Protein AF-A0AA40F1A0-F1 (afdb_monomer_lite)

Foldseek 3Di:
DDDDDPPPPPPDDPDDPPDDDAQDKDWDQADPPPPDPPPDGGQTFIKTWHDWDFDDDVVWGWIKTKIKTDAARVNHGVQAKIKMKMWTFTFDQDPPRDTDTDIDIDMDMDHPCSVVCCVVVVVVCVVPVVVVPDD

Sequence (135 aa):
MEPLLPQMHHHLPPAQITTLALATKFTFDVHLPADAPANSTGRPTHLEVSVLEAIDEPGRKGWRVAWRTDGAAGGIPTWLLRAERTQEFLEVQGEGGRVETEYVCWETFYGPLARVVRVAVGGKVVGGLGLGWRG

Structure (mmCIF, N/CA/C/O backbone):
data_AF-A0AA40F1A0-F1
#
_entry.id   AF-A0AA40F1A0-F1
#
loop_
_atom_site.group_PDB
_atom_site.id
_atom_site.type_symbol
_atom_site.label_atom_id
_atom_site.label_alt_id
_atom_site.label_comp_id
_atom_site.label_asym_id
_atom_site.label_entity_id
_atom_site.label_seq_id
_atom_site.pdbx_PDB_ins_code
_atom_site.Cartn_x
_atom_site.Cartn_y
_atom_site.Cartn_z
_atom_site.occupancy
_atom_site.B_iso_or_equiv
_atom_site.auth_seq_id
_atom_site.auth_comp_id
_atom_site.auth_asym_id
_atom_site.auth_atom_id
_atom_site.pdbx_PDB_model_num
ATOM 1 N N . MET A 1 1 ? 31.247 6.429 45.912 1.00 39.69 1 MET A N 1
ATOM 2 C CA . MET A 1 1 ? 31.138 5.262 45.015 1.00 39.6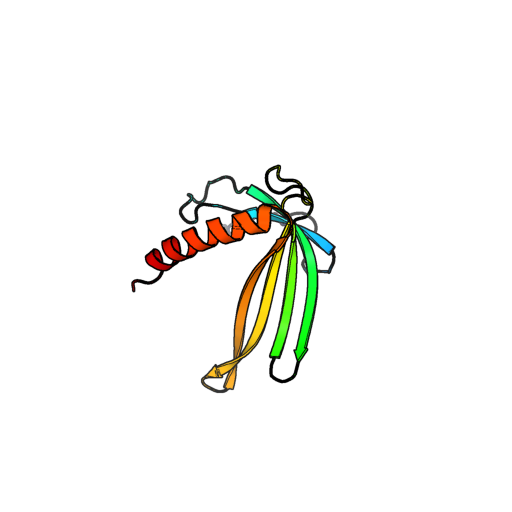9 1 MET A CA 1
ATOM 3 C C . MET A 1 1 ? 29.820 5.437 44.286 1.00 39.69 1 MET A C 1
ATOM 5 O O . MET A 1 1 ? 28.773 5.143 44.841 1.00 39.69 1 MET A O 1
ATOM 9 N N . GLU A 1 2 ? 29.879 6.121 43.149 1.00 41.47 2 GLU A N 1
ATOM 10 C CA . GLU A 1 2 ? 28.718 6.605 42.396 1.00 41.47 2 GLU A CA 1
ATOM 11 C C . GLU A 1 2 ? 28.359 5.561 41.328 1.00 41.47 2 GLU A C 1
ATOM 13 O O . GLU A 1 2 ? 29.270 5.093 40.637 1.00 41.47 2 GLU A O 1
ATOM 18 N N . PRO A 1 3 ? 27.098 5.111 41.216 1.00 42.91 3 PRO A N 1
ATOM 19 C CA . PRO A 1 3 ? 26.745 4.104 40.229 1.00 42.91 3 PRO A CA 1
ATOM 20 C C . PRO A 1 3 ? 26.745 4.723 38.826 1.00 42.91 3 PRO A C 1
ATOM 22 O O . PRO A 1 3 ? 25.998 5.655 38.534 1.00 42.91 3 PRO A O 1
ATOM 25 N N . LEU A 1 4 ? 27.592 4.175 37.953 1.00 39.88 4 LEU A N 1
ATOM 26 C CA . LEU A 1 4 ? 27.626 4.465 36.522 1.00 39.88 4 LEU A CA 1
ATOM 27 C C . LEU A 1 4 ? 26.310 3.998 35.881 1.00 39.88 4 LEU A C 1
ATOM 29 O O . LEU A 1 4 ? 26.137 2.816 35.586 1.00 39.88 4 LEU A O 1
ATOM 33 N N . LEU A 1 5 ? 25.381 4.928 35.663 1.00 37.47 5 LEU A N 1
ATOM 34 C CA . LEU A 1 5 ? 24.258 4.715 34.754 1.00 37.47 5 LEU A CA 1
ATOM 35 C C . LEU A 1 5 ? 24.800 4.615 33.316 1.00 37.47 5 LEU A C 1
ATOM 37 O O . LEU A 1 5 ? 25.595 5.472 32.916 1.00 37.47 5 LEU A O 1
ATOM 41 N N . PRO A 1 6 ? 24.390 3.614 32.517 1.00 37.03 6 PRO A N 1
ATOM 42 C CA . PRO A 1 6 ? 24.748 3.558 31.108 1.00 37.03 6 PRO A CA 1
ATOM 43 C C . PRO A 1 6 ? 24.173 4.783 30.394 1.00 37.03 6 PRO A C 1
ATOM 45 O O . PRO A 1 6 ? 22.957 4.955 30.308 1.00 37.03 6 PRO A O 1
ATOM 48 N N . GLN A 1 7 ? 25.057 5.639 29.889 1.00 41.16 7 GLN A N 1
ATOM 49 C CA . GLN A 1 7 ? 24.720 6.726 28.978 1.00 41.16 7 GLN A CA 1
ATOM 50 C C . GLN A 1 7 ? 24.170 6.089 27.693 1.00 41.16 7 GLN A C 1
ATOM 52 O O . GLN A 1 7 ? 24.923 5.692 26.805 1.00 41.16 7 GLN A O 1
ATOM 57 N N . MET A 1 8 ? 22.849 5.922 27.604 1.00 28.75 8 MET A N 1
ATOM 58 C CA . MET A 1 8 ? 22.190 5.607 26.342 1.00 28.75 8 MET A CA 1
ATOM 59 C C . MET A 1 8 ? 22.303 6.840 25.450 1.00 28.75 8 MET A C 1
ATOM 61 O O . MET A 1 8 ? 21.501 7.768 25.529 1.00 28.75 8 MET A O 1
ATOM 65 N N . HIS A 1 9 ? 23.333 6.850 24.607 1.00 32.84 9 HIS A N 1
ATOM 66 C CA . HIS A 1 9 ? 23.477 7.788 23.504 1.00 32.84 9 HIS A CA 1
ATOM 67 C C . HIS A 1 9 ? 22.325 7.562 22.516 1.00 32.84 9 HIS A C 1
ATOM 69 O O . HIS A 1 9 ? 22.449 6.820 21.543 1.00 32.84 9 HIS A O 1
ATOM 75 N N . HIS A 1 10 ? 21.176 8.188 22.773 1.00 40.00 10 HIS A N 1
ATOM 76 C CA . HIS A 1 10 ? 20.081 8.275 21.816 1.00 40.00 10 HIS A CA 1
ATOM 77 C C . HIS A 1 10 ? 20.503 9.271 20.726 1.00 40.00 10 HIS A C 1
ATOM 79 O O . HIS A 1 10 ? 20.169 10.452 20.755 1.00 40.00 10 HIS A O 1
ATOM 85 N N . HIS A 1 11 ? 21.301 8.810 19.762 1.00 38.84 11 HIS A N 1
ATOM 86 C CA . HIS A 1 11 ? 21.448 9.503 18.487 1.00 38.84 11 HIS A CA 1
ATOM 87 C C . HIS A 1 11 ? 20.126 9.371 17.727 1.00 38.84 11 HIS A C 1
ATOM 89 O O . HIS A 1 11 ? 19.945 8.470 16.914 1.00 38.84 11 HIS A O 1
ATOM 95 N N . LEU A 1 12 ? 19.166 10.240 18.046 1.00 37.88 12 LEU A N 1
ATOM 96 C CA . LEU A 1 12 ? 18.005 10.461 17.194 1.00 37.88 12 LEU A CA 1
ATOM 97 C C . LEU A 1 12 ? 18.499 11.138 15.902 1.00 37.88 12 LEU A C 1
ATOM 99 O O . LEU A 1 12 ? 19.095 12.216 15.983 1.00 37.88 12 LEU A O 1
ATOM 103 N N . PRO A 1 13 ? 18.310 10.523 14.720 1.00 40.22 13 PRO A N 1
ATOM 104 C CA . PRO A 1 13 ? 18.639 11.162 13.450 1.00 40.22 13 PRO A CA 1
ATOM 105 C C . PRO A 1 13 ? 17.729 12.384 13.205 1.00 40.22 13 PRO A C 1
ATOM 107 O O . PRO A 1 13 ? 16.652 12.484 13.803 1.00 40.22 13 PRO A O 1
ATOM 110 N N . PRO A 1 14 ? 18.159 13.340 12.358 1.00 42.12 14 PRO A N 1
ATOM 111 C CA . PRO A 1 14 ? 17.513 14.643 12.216 1.00 42.12 14 PRO A CA 1
ATOM 112 C C . PRO A 1 14 ? 16.052 14.504 11.773 1.00 42.12 14 PRO A C 1
ATOM 114 O O . PRO A 1 14 ? 15.766 13.781 10.825 1.00 42.12 14 PRO A O 1
ATOM 117 N N . ALA A 1 15 ? 15.158 15.199 12.489 1.00 45.75 15 ALA A N 1
ATOM 118 C CA . ALA A 1 15 ? 13.719 15.334 12.237 1.00 45.75 15 ALA A CA 1
ATOM 119 C C . ALA A 1 15 ? 13.068 14.083 11.621 1.00 45.75 15 ALA A C 1
ATOM 121 O O . ALA A 1 15 ? 12.652 14.085 10.462 1.00 45.75 15 ALA A O 1
ATOM 122 N N . GLN A 1 16 ? 12.965 13.007 12.407 1.00 51.53 16 GLN A N 1
ATOM 123 C CA . GLN A 1 16 ? 12.072 11.908 12.054 1.00 51.53 16 GLN A CA 1
ATOM 124 C C . GLN A 1 16 ? 10.671 12.490 11.855 1.00 51.53 16 GLN A C 1
ATOM 126 O O . GLN A 1 16 ? 10.111 13.098 12.766 1.00 51.53 16 GLN A O 1
ATOM 131 N N . ILE A 1 17 ? 10.128 12.341 10.649 1.00 49.59 17 ILE A N 1
ATOM 132 C CA . ILE A 1 17 ? 8.725 12.626 10.370 1.00 49.59 17 ILE A CA 1
ATOM 133 C C . ILE A 1 17 ? 7.920 11.703 11.291 1.00 49.59 17 ILE A C 1
ATOM 135 O O . ILE A 1 17 ? 7.830 10.502 11.058 1.00 49.59 17 ILE A O 1
ATOM 139 N N . THR A 1 18 ? 7.392 12.251 12.385 1.00 59.16 18 THR A N 1
ATOM 140 C CA . THR A 1 18 ? 6.639 11.494 13.400 1.00 59.16 18 THR A CA 1
ATOM 141 C C . THR A 1 18 ? 5.203 11.212 12.969 1.00 59.16 18 THR A C 1
ATOM 143 O O . THR A 1 18 ? 4.490 10.482 13.649 1.00 59.16 18 THR A O 1
ATOM 146 N N . THR A 1 19 ? 4.763 11.806 11.856 1.00 68.31 19 THR A N 1
ATOM 147 C CA . THR A 1 19 ? 3.394 11.714 11.347 1.00 68.31 19 THR A CA 1
ATOM 148 C C . THR A 1 19 ? 3.419 11.424 9.854 1.00 68.31 19 THR A C 1
ATOM 150 O O . THR A 1 19 ? 3.992 12.188 9.082 1.00 68.31 19 THR A O 1
ATOM 153 N N . LEU A 1 20 ? 2.785 10.330 9.439 1.00 76.00 20 LEU A N 1
ATOM 154 C CA . LEU A 1 20 ? 2.601 10.024 8.024 1.00 76.00 20 LEU A CA 1
ATOM 155 C C . LEU A 1 20 ? 1.650 11.047 7.396 1.00 76.00 20 LEU A C 1
ATOM 157 O O . LEU A 1 20 ? 0.561 11.281 7.911 1.00 76.00 20 LEU A O 1
ATOM 161 N N . ALA A 1 21 ? 2.058 11.635 6.275 1.00 82.75 21 ALA A N 1
ATOM 162 C CA . ALA A 1 21 ? 1.219 12.497 5.449 1.00 82.75 21 ALA A CA 1
ATOM 163 C C . ALA A 1 21 ? 1.166 11.968 4.011 1.00 82.75 21 ALA A C 1
ATOM 165 O O . ALA A 1 21 ? 2.067 11.249 3.565 1.00 82.75 21 ALA A O 1
ATOM 166 N N . LEU A 1 22 ? 0.137 12.350 3.258 1.00 85.94 22 LEU A N 1
ATOM 167 C CA . LEU A 1 22 ? 0.072 12.058 1.827 1.00 85.94 22 LEU A CA 1
ATOM 168 C C . LEU A 1 22 ? 1.334 12.574 1.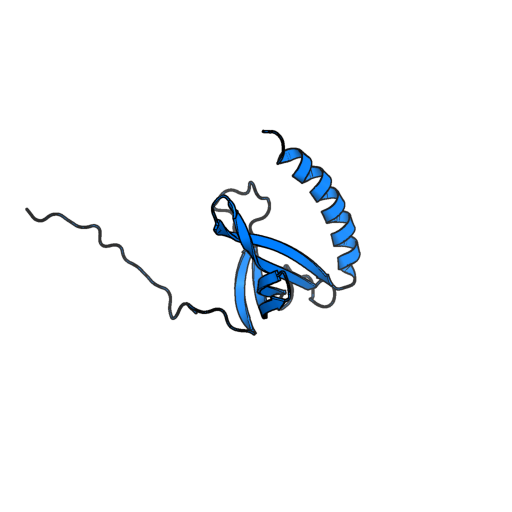109 1.00 85.94 22 LEU A C 1
ATOM 170 O O . LEU A 1 22 ? 1.873 13.615 1.483 1.00 85.94 22 LEU A O 1
ATOM 174 N N . ALA A 1 23 ? 1.808 11.842 0.099 1.00 85.06 23 ALA A N 1
ATOM 175 C CA . ALA A 1 23 ? 3.047 12.115 -0.635 1.00 85.06 23 ALA A CA 1
ATOM 176 C C . ALA A 1 23 ? 4.343 12.040 0.199 1.00 85.06 23 ALA A C 1
ATOM 178 O O . ALA A 1 23 ? 5.421 12.356 -0.311 1.00 85.06 23 ALA A O 1
ATOM 179 N N . THR A 1 24 ? 4.283 11.585 1.459 1.00 85.56 24 THR A N 1
ATOM 180 C CA . THR A 1 24 ? 5.501 11.313 2.236 1.00 85.56 24 THR A CA 1
ATOM 181 C C . THR A 1 24 ? 6.316 10.244 1.522 1.00 85.56 24 THR A C 1
ATOM 183 O O . THR A 1 24 ? 5.811 9.154 1.247 1.00 85.56 24 THR A O 1
ATOM 186 N N . LYS A 1 25 ? 7.581 10.563 1.238 1.00 84.25 25 LYS A N 1
ATOM 187 C CA . LYS A 1 25 ? 8.539 9.656 0.607 1.00 84.25 25 LYS A CA 1
ATOM 188 C C . LYS A 1 25 ? 9.461 9.048 1.647 1.00 84.25 25 LYS A C 1
ATOM 190 O O . LYS A 1 25 ? 9.951 9.753 2.527 1.00 84.25 25 LYS A O 1
ATOM 195 N N . PHE A 1 26 ? 9.726 7.758 1.524 1.00 76.88 26 PHE A N 1
ATOM 196 C CA . PHE A 1 26 ? 10.642 7.047 2.408 1.00 76.88 26 PHE A CA 1
ATOM 197 C C . PHE A 1 26 ? 11.193 5.800 1.710 1.00 76.88 26 PHE A C 1
ATOM 199 O O . PHE A 1 26 ? 10.737 5.400 0.638 1.00 76.88 26 PHE A O 1
ATOM 206 N N . THR A 1 27 ? 12.206 5.193 2.318 1.00 80.25 27 THR A N 1
ATOM 207 C CA . THR A 1 27 ? 12.882 4.012 1.780 1.00 80.25 27 THR A CA 1
ATOM 208 C C . THR A 1 27 ? 12.656 2.845 2.730 1.00 80.25 27 THR A C 1
ATOM 210 O O . THR A 1 27 ? 12.958 2.962 3.916 1.00 80.25 27 THR A O 1
ATOM 213 N N . PHE A 1 28 ? 12.136 1.727 2.221 1.00 74.31 28 PHE A N 1
ATOM 214 C CA . PHE A 1 28 ? 12.151 0.456 2.943 1.00 74.31 28 PHE A CA 1
ATOM 215 C C . PHE A 1 28 ? 13.315 -0.404 2.484 1.00 74.31 28 PHE A C 1
ATOM 217 O O . PHE A 1 28 ? 13.466 -0.659 1.290 1.00 74.31 28 PHE A O 1
ATOM 224 N N . ASP A 1 29 ? 14.057 -0.941 3.443 1.00 70.50 29 ASP A N 1
ATOM 225 C CA . ASP A 1 29 ? 15.028 -1.994 3.188 1.00 70.50 29 ASP A CA 1
ATOM 226 C C . ASP A 1 29 ? 14.320 -3.348 3.233 1.00 70.50 29 ASP A C 1
ATOM 228 O O . ASP A 1 29 ? 14.015 -3.901 4.293 1.00 70.50 29 ASP A O 1
ATOM 232 N N . VAL A 1 30 ? 13.999 -3.868 2.048 1.00 65.88 30 VAL A N 1
ATOM 233 C CA . VAL A 1 30 ? 13.294 -5.145 1.913 1.00 65.88 30 VAL A CA 1
ATOM 234 C C . VAL A 1 30 ? 14.307 -6.283 1.923 1.00 65.88 30 VAL A C 1
ATOM 236 O O . VAL A 1 30 ? 15.171 -6.367 1.046 1.00 65.88 30 VAL A O 1
ATOM 239 N N . HIS A 1 31 ? 14.162 -7.189 2.886 1.00 61.62 31 HIS A N 1
ATOM 240 C CA . HIS A 1 31 ? 14.971 -8.398 2.998 1.00 61.62 31 HIS A CA 1
ATOM 241 C C . HIS A 1 31 ? 14.187 -9.577 2.418 1.00 61.62 31 HIS A C 1
ATOM 243 O O . HIS A 1 31 ? 13.111 -9.931 2.896 1.00 61.62 31 HIS A O 1
ATOM 249 N N . LEU A 1 32 ? 14.710 -10.155 1.339 1.00 55.31 32 LEU A N 1
ATOM 250 C CA . LEU A 1 32 ? 14.207 -11.381 0.728 1.00 55.31 32 LEU A CA 1
ATOM 251 C C . LEU A 1 32 ? 15.420 -12.259 0.403 1.00 55.31 32 LEU A C 1
ATOM 253 O O . LEU A 1 32 ? 16.336 -11.761 -0.262 1.00 55.31 32 LEU A O 1
ATOM 257 N N . PRO A 1 33 ? 15.438 -13.545 0.791 1.00 60.78 33 PRO A N 1
ATOM 258 C CA . PRO A 1 33 ? 14.336 -14.350 1.344 1.00 60.78 33 PRO A CA 1
ATOM 259 C C . PRO A 1 33 ? 14.089 -14.152 2.858 1.00 60.78 33 PRO A C 1
ATOM 261 O O . PRO A 1 33 ? 14.872 -13.500 3.537 1.00 60.78 33 PRO A O 1
ATOM 264 N N . ALA A 1 34 ? 12.959 -14.654 3.374 1.00 53.91 34 ALA A N 1
ATOM 265 C CA . ALA A 1 34 ? 12.516 -14.427 4.762 1.00 53.91 34 ALA A CA 1
ATOM 266 C C . ALA A 1 34 ? 13.446 -15.041 5.831 1.00 53.91 34 ALA A C 1
ATOM 268 O O . ALA A 1 34 ? 13.408 -14.639 6.989 1.00 53.91 34 ALA A O 1
ATOM 269 N N . ASP A 1 35 ? 14.273 -16.004 5.430 1.00 61.00 35 ASP A N 1
ATOM 270 C CA . ASP A 1 35 ? 15.318 -16.678 6.203 1.00 61.00 35 ASP A CA 1
ATOM 271 C C . ASP A 1 35 ? 16.701 -16.026 6.036 1.00 61.00 35 ASP A C 1
ATOM 273 O O . ASP A 1 35 ? 17.705 -16.556 6.519 1.00 61.00 35 ASP A O 1
ATOM 277 N N . ALA A 1 36 ? 16.782 -14.881 5.350 1.00 58.75 36 ALA A N 1
ATOM 278 C CA . ALA A 1 36 ? 18.036 -14.169 5.204 1.00 58.75 36 ALA A CA 1
ATOM 279 C C . ALA A 1 36 ? 18.574 -13.759 6.588 1.00 58.75 36 ALA A C 1
ATOM 281 O O . ALA A 1 36 ? 17.818 -13.273 7.435 1.00 58.75 36 ALA A O 1
ATOM 282 N N . PRO A 1 37 ? 19.883 -13.933 6.841 1.00 61.56 37 PRO A N 1
ATOM 283 C CA . PRO A 1 37 ? 20.474 -13.543 8.110 1.00 61.56 37 PRO A CA 1
ATOM 284 C C . PRO A 1 37 ? 20.275 -12.040 8.342 1.00 61.56 37 PRO A C 1
ATOM 286 O O . PRO A 1 37 ? 20.234 -11.249 7.396 1.00 61.56 37 PRO A O 1
ATOM 289 N N . ALA A 1 38 ? 20.163 -11.639 9.612 1.00 59.62 38 ALA A N 1
ATOM 290 C CA . ALA A 1 38 ? 19.845 -10.265 10.022 1.00 59.62 38 ALA A CA 1
ATOM 291 C C . ALA A 1 38 ? 20.840 -9.198 9.513 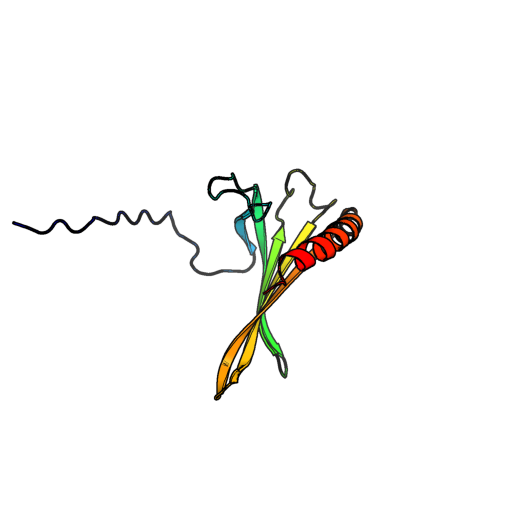1.00 59.62 38 ALA A C 1
ATOM 293 O O . ALA A 1 38 ? 20.568 -8.007 9.601 1.00 59.62 38 ALA A O 1
ATOM 294 N N . ASN A 1 39 ? 21.993 -9.621 8.986 1.00 60.88 39 ASN A N 1
ATOM 295 C CA . ASN A 1 39 ? 23.020 -8.777 8.378 1.00 60.88 39 ASN A CA 1
ATOM 296 C C . ASN A 1 39 ? 22.949 -8.713 6.839 1.00 60.88 39 ASN A C 1
ATOM 298 O O . ASN A 1 39 ? 23.857 -8.167 6.212 1.00 60.88 39 ASN A O 1
ATOM 302 N N . SER A 1 40 ? 21.928 -9.305 6.216 1.00 58.25 40 SER A N 1
ATOM 303 C CA . SER A 1 40 ? 21.736 -9.203 4.772 1.00 58.25 40 SER A CA 1
ATOM 304 C C . SER A 1 40 ? 21.436 -7.755 4.390 1.00 58.25 40 SER A C 1
ATOM 306 O O . SER A 1 40 ? 20.699 -7.054 5.071 1.00 58.25 40 SER A O 1
ATOM 308 N N . THR A 1 41 ? 22.055 -7.268 3.317 1.00 58.16 41 THR A N 1
ATOM 309 C CA . THR A 1 41 ? 21.825 -5.902 2.845 1.00 58.16 41 THR A CA 1
ATOM 310 C C . THR A 1 41 ? 20.452 -5.860 2.183 1.00 58.16 41 THR A C 1
ATOM 312 O O . THR A 1 41 ? 20.268 -6.415 1.096 1.00 58.16 41 THR A O 1
ATOM 315 N N . GLY A 1 42 ? 19.472 -5.259 2.859 1.00 59.59 42 GLY A N 1
ATOM 316 C CA . GLY A 1 42 ? 18.141 -5.052 2.305 1.00 59.59 42 GLY A CA 1
ATOM 317 C C . GLY A 1 42 ? 18.200 -4.295 0.979 1.00 59.59 42 GLY A C 1
ATOM 318 O O . GLY A 1 42 ? 19.121 -3.521 0.709 1.00 59.59 42 GLY A O 1
ATOM 319 N N . ARG A 1 43 ? 17.227 -4.551 0.104 1.00 65.44 43 ARG A N 1
ATOM 320 C CA . ARG A 1 43 ? 17.100 -3.796 -1.144 1.00 65.44 43 ARG A CA 1
ATOM 321 C C . ARG A 1 43 ? 16.360 -2.493 -0.848 1.00 65.44 43 ARG A C 1
ATOM 323 O O . ARG A 1 43 ? 15.177 -2.582 -0.494 1.00 65.44 43 ARG A O 1
ATOM 330 N N . PRO A 1 44 ? 16.997 -1.319 -1.025 1.00 68.56 44 PRO A N 1
ATOM 331 C CA . PRO A 1 44 ? 16.328 -0.049 -0.805 1.00 68.56 44 PRO A CA 1
ATOM 332 C C . PRO A 1 44 ? 15.194 0.085 -1.817 1.00 68.56 44 PRO A C 1
ATOM 334 O O . PRO A 1 44 ? 15.393 0.036 -3.032 1.00 68.56 44 PRO A O 1
ATOM 337 N N . THR A 1 45 ? 13.983 0.208 -1.296 1.00 73.25 45 THR A N 1
ATOM 338 C CA . THR A 1 45 ? 12.758 0.353 -2.071 1.00 73.25 45 THR A CA 1
ATOM 339 C C . THR A 1 45 ? 12.166 1.709 -1.745 1.00 73.25 45 THR A C 1
ATOM 341 O O . THR A 1 45 ? 11.671 1.927 -0.640 1.00 73.25 45 THR A O 1
ATOM 344 N N . HIS A 1 46 ? 12.242 2.629 -2.701 1.00 82.31 46 HIS A N 1
ATOM 345 C CA . HIS A 1 46 ? 11.666 3.959 -2.567 1.00 82.31 46 HIS A CA 1
ATOM 346 C C . HIS A 1 46 ? 10.150 3.878 -2.710 1.00 82.31 46 HIS A C 1
ATOM 348 O O . HIS A 1 46 ? 9.635 3.377 -3.714 1.00 82.31 46 HIS A O 1
ATOM 354 N N . LEU A 1 47 ? 9.445 4.351 -1.690 1.00 85.06 47 LEU A N 1
ATOM 355 C CA . LEU A 1 47 ? 7.995 4.371 -1.632 1.00 85.06 47 LEU A CA 1
ATOM 356 C C . LEU A 1 47 ? 7.484 5.778 -1.347 1.00 85.06 47 LEU A C 1
ATOM 358 O O . LEU A 1 47 ? 8.154 6.606 -0.728 1.00 85.06 47 LEU A O 1
ATOM 362 N N . GLU A 1 48 ? 6.251 6.009 -1.769 1.00 89.81 48 GLU A N 1
ATOM 363 C CA . GLU A 1 48 ? 5.496 7.224 -1.511 1.00 89.81 48 GLU A CA 1
ATOM 364 C C . GLU A 1 48 ? 4.103 6.859 -0.993 1.00 89.81 48 GLU A C 1
ATOM 366 O O . GLU A 1 48 ? 3.457 5.961 -1.539 1.00 89.81 48 GLU A O 1
ATOM 371 N N . VAL A 1 49 ? 3.623 7.572 0.031 1.00 89.62 49 VAL A N 1
ATOM 372 C CA . VAL A 1 49 ? 2.228 7.480 0.491 1.00 89.62 49 VAL A CA 1
ATOM 373 C C . VAL A 1 49 ? 1.298 7.960 -0.626 1.00 89.62 49 VAL A C 1
ATOM 375 O O . VAL A 1 49 ? 1.214 9.161 -0.890 1.00 89.62 49 VAL A O 1
ATOM 378 N N . SER A 1 50 ? 0.593 7.033 -1.274 1.00 91.06 50 SER A N 1
ATOM 379 C CA . SER A 1 50 ? -0.387 7.332 -2.323 1.00 91.06 50 SER A CA 1
ATOM 380 C C . SER A 1 50 ? -1.810 7.484 -1.792 1.00 91.06 50 SER A C 1
ATOM 382 O O . SER A 1 50 ? -2.594 8.217 -2.390 1.00 91.06 50 SER A O 1
ATOM 384 N N . VAL A 1 51 ? -2.132 6.841 -0.666 1.00 91.62 51 VAL A N 1
ATOM 385 C CA . VAL A 1 51 ? -3.419 6.973 0.033 1.00 91.62 51 VAL A CA 1
ATOM 386 C C . VAL A 1 51 ? -3.160 7.054 1.531 1.00 91.62 51 VAL A C 1
ATOM 388 O O . VAL A 1 51 ? -2.341 6.305 2.060 1.00 91.62 51 VAL A O 1
ATOM 391 N N . LEU A 1 52 ? -3.867 7.954 2.205 1.00 92.50 52 LEU A N 1
ATOM 392 C CA . LEU A 1 52 ? -3.956 8.026 3.659 1.00 92.50 52 LEU A CA 1
ATOM 393 C C . LEU A 1 52 ? -5.338 8.580 4.003 1.00 92.50 52 LEU A C 1
ATOM 395 O O . LEU A 1 52 ? -5.563 9.784 3.897 1.00 92.50 52 LEU A O 1
ATOM 399 N N . GLU A 1 53 ? -6.268 7.702 4.359 1.00 92.62 53 GLU A N 1
ATOM 400 C CA . GLU A 1 53 ? -7.664 8.071 4.603 1.00 92.62 53 GLU A CA 1
ATOM 401 C C . GLU A 1 53 ? -8.268 7.272 5.758 1.00 92.62 53 GLU A C 1
ATOM 403 O O . GLU A 1 53 ? -7.885 6.128 6.019 1.00 92.62 53 GLU A O 1
ATOM 408 N N . ALA A 1 54 ? -9.221 7.887 6.455 1.00 92.00 54 ALA A N 1
ATOM 409 C CA . ALA A 1 54 ? -10.068 7.177 7.398 1.00 92.00 54 ALA A CA 1
ATOM 410 C C . ALA A 1 54 ? -11.137 6.395 6.623 1.00 92.00 54 ALA A C 1
ATOM 412 O O . ALA A 1 54 ? -11.703 6.894 5.651 1.00 92.00 54 ALA A O 1
ATOM 413 N N . ILE A 1 55 ? -11.419 5.180 7.074 1.00 91.25 55 ILE A N 1
ATOM 414 C CA . ILE A 1 55 ? -12.547 4.380 6.611 1.00 91.25 55 ILE A CA 1
ATOM 415 C C . ILE A 1 55 ? -13.680 4.632 7.605 1.00 91.25 55 ILE A C 1
ATOM 417 O O . ILE A 1 55 ? -13.531 4.340 8.791 1.00 91.25 55 ILE A O 1
ATOM 421 N N . ASP A 1 56 ? -14.787 5.186 7.121 1.00 91.56 56 ASP A N 1
ATOM 422 C CA . ASP A 1 56 ? -16.016 5.398 7.892 1.00 91.56 56 ASP A CA 1
ATOM 423 C C . ASP A 1 56 ? -17.218 4.976 7.036 1.00 91.56 56 ASP A C 1
ATOM 425 O O . ASP A 1 56 ? -17.984 5.783 6.510 1.00 91.56 56 ASP A O 1
ATOM 429 N N . GLU A 1 57 ? -17.302 3.670 6.793 1.00 90.00 57 GLU A N 1
ATOM 430 C CA . GLU A 1 57 ? -18.362 3.027 6.022 1.00 90.00 57 GLU A CA 1
ATOM 431 C C . GLU A 1 57 ? -19.255 2.204 6.974 1.00 90.00 57 GLU A C 1
ATOM 433 O O . GLU A 1 57 ? -18.782 1.690 7.993 1.00 90.00 57 GLU A O 1
ATOM 438 N N . PRO A 1 58 ? -20.552 2.004 6.674 1.00 85.00 58 PRO A N 1
ATOM 439 C CA . PRO A 1 58 ? -21.410 1.157 7.499 1.00 85.00 58 PRO A CA 1
ATOM 440 C C . PRO A 1 58 ? -20.835 -0.260 7.665 1.00 85.00 58 PRO A C 1
ATOM 442 O O . PRO A 1 58 ? -20.730 -1.019 6.704 1.00 85.00 58 PRO A O 1
ATOM 445 N N . GLY A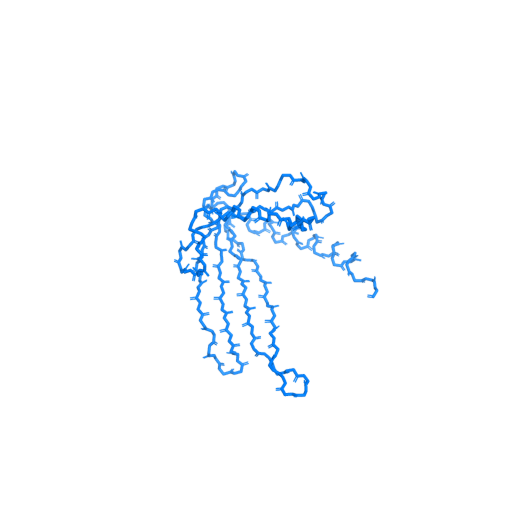 1 59 ? -20.468 -0.615 8.900 1.00 83.25 59 GLY A N 1
ATOM 446 C CA . GLY A 1 59 ? -19.865 -1.911 9.233 1.00 83.25 59 GLY A CA 1
ATOM 447 C C . GLY A 1 59 ? -18.355 -2.011 8.987 1.00 83.25 59 GLY A C 1
ATOM 448 O O . GLY A 1 59 ? -17.788 -3.073 9.225 1.00 83.25 59 GLY A O 1
ATOM 449 N N . ARG A 1 60 ? -17.693 -0.933 8.546 1.00 88.19 60 ARG A N 1
ATOM 450 C CA . ARG A 1 60 ? -16.236 -0.865 8.374 1.00 88.19 60 ARG A CA 1
ATOM 451 C C . ARG A 1 60 ? -15.720 0.486 8.845 1.00 88.19 60 ARG A C 1
ATOM 453 O O . ARG A 1 60 ? -15.929 1.504 8.194 1.00 88.19 60 ARG A O 1
ATOM 460 N N . LYS A 1 61 ? -14.995 0.481 9.957 1.00 92.25 61 LYS A N 1
ATOM 461 C CA . LYS A 1 61 ? -14.349 1.674 10.497 1.00 92.25 61 LYS A CA 1
ATOM 462 C C . LYS A 1 61 ? -12.863 1.418 10.659 1.00 92.25 61 LYS A C 1
ATOM 464 O O . LYS A 1 61 ? -12.489 0.315 11.038 1.00 92.25 61 LYS A O 1
ATOM 469 N N . GLY A 1 62 ? -12.012 2.391 10.358 1.00 92.62 62 GLY A N 1
ATOM 470 C CA . GLY A 1 62 ? -10.572 2.182 10.443 1.00 92.62 62 GLY A CA 1
ATOM 471 C C . GLY A 1 62 ? -9.745 3.198 9.674 1.00 92.62 62 GLY A C 1
ATOM 472 O O . GLY A 1 62 ? -10.179 4.322 9.435 1.00 92.62 62 GLY A O 1
ATOM 473 N N . TRP A 1 63 ? -8.552 2.782 9.261 1.00 93.19 63 TRP A N 1
ATOM 474 C CA . TRP A 1 63 ? -7.638 3.579 8.444 1.00 93.19 63 TRP A CA 1
ATOM 475 C C . TRP A 1 63 ? -7.126 2.780 7.257 1.00 93.19 63 TRP A C 1
ATOM 477 O O . TRP A 1 63 ? -6.801 1.602 7.396 1.00 93.19 63 TRP A O 1
ATOM 487 N N . ARG A 1 64 ? -6.997 3.440 6.106 1.00 93.00 64 ARG A N 1
ATOM 488 C CA . ARG A 1 64 ? -6.339 2.909 4.914 1.00 93.00 64 ARG A CA 1
ATOM 489 C C . ARG A 1 64 ? -5.090 3.718 4.615 1.00 93.00 64 ARG A C 1
ATOM 491 O O . ARG A 1 64 ? -5.139 4.944 4.515 1.00 93.00 64 ARG A O 1
ATOM 498 N N . VAL A 1 65 ? -3.986 3.013 4.400 1.00 92.25 65 VAL A N 1
ATOM 499 C CA . VAL A 1 65 ? -2.739 3.589 3.902 1.00 92.25 65 VAL A CA 1
ATOM 500 C C . VAL A 1 65 ? -2.289 2.809 2.678 1.00 92.25 65 VAL A C 1
ATOM 502 O O . VAL A 1 65 ? -2.236 1.581 2.715 1.00 92.25 65 VAL A O 1
ATOM 505 N N . ALA A 1 66 ? -1.961 3.505 1.594 1.00 91.31 66 ALA A N 1
ATOM 506 C CA . ALA A 1 66 ? -1.357 2.892 0.419 1.00 91.31 66 ALA A CA 1
ATOM 507 C C . ALA A 1 66 ? 0.001 3.510 0.103 1.00 91.31 66 ALA A C 1
ATOM 509 O O . ALA A 1 66 ? 0.229 4.707 0.289 1.00 91.31 66 ALA A O 1
ATOM 510 N N . TRP A 1 67 ? 0.893 2.664 -0.394 1.00 89.56 67 TRP A N 1
ATOM 511 C CA . TRP A 1 67 ? 2.288 2.965 -0.653 1.00 89.56 67 TRP A CA 1
ATOM 512 C C . TRP A 1 67 ? 2.619 2.551 -2.071 1.00 89.56 67 TRP A C 1
ATOM 514 O O . TRP A 1 67 ? 2.650 1.358 -2.380 1.00 89.56 67 TRP A O 1
ATOM 524 N N . ARG A 1 68 ? 2.897 3.517 -2.938 1.00 88.56 68 ARG A N 1
ATOM 525 C CA . ARG A 1 68 ? 3.325 3.237 -4.309 1.00 88.56 68 ARG A CA 1
ATOM 526 C C . ARG A 1 68 ? 4.840 3.244 -4.411 1.00 88.56 68 ARG A C 1
ATOM 528 O O . ARG A 1 68 ? 5.504 4.031 -3.744 1.00 88.56 68 ARG A O 1
ATOM 535 N N . THR A 1 69 ? 5.384 2.405 -5.285 1.00 85.19 69 THR A N 1
ATOM 536 C CA . THR A 1 69 ? 6.794 2.496 -5.675 1.00 85.19 69 THR A CA 1
ATOM 537 C C . THR A 1 69 ? 7.074 3.841 -6.343 1.00 85.19 69 THR A C 1
ATOM 539 O O . THR A 1 69 ? 6.419 4.182 -7.332 1.00 85.19 69 THR A O 1
ATOM 542 N N . ASP A 1 70 ? 8.059 4.575 -5.828 1.00 78.94 70 ASP A N 1
ATOM 543 C CA . ASP A 1 70 ? 8.570 5.808 -6.424 1.00 78.94 70 ASP A CA 1
ATOM 544 C C . ASP A 1 70 ? 9.848 5.494 -7.218 1.00 78.94 70 ASP A C 1
ATOM 546 O O . ASP A 1 70 ? 10.865 5.078 -6.666 1.00 78.94 70 ASP A O 1
ATOM 550 N N . GLY A 1 71 ? 9.792 5.636 -8.542 1.00 73.75 71 GLY A N 1
ATOM 551 C CA . GLY A 1 71 ? 10.914 5.336 -9.434 1.00 73.75 71 GLY A CA 1
ATOM 552 C C . GLY A 1 71 ? 11.077 3.856 -9.812 1.00 73.75 71 GLY A C 1
ATOM 553 O O . GLY A 1 71 ? 10.132 3.061 -9.780 1.00 73.75 71 GLY A O 1
ATOM 554 N N . ALA A 1 72 ? 12.280 3.502 -10.276 1.00 67.94 72 ALA A N 1
ATOM 555 C CA . ALA A 1 72 ? 12.588 2.171 -10.793 1.00 67.94 72 ALA A CA 1
ATOM 556 C C . ALA A 1 72 ? 12.940 1.196 -9.656 1.00 67.94 72 ALA A C 1
ATOM 558 O O . ALA A 1 72 ? 14.018 1.284 -9.067 1.00 67.94 72 ALA A O 1
ATOM 559 N N . ALA A 1 73 ? 12.063 0.232 -9.365 1.00 62.91 73 ALA A N 1
ATOM 560 C CA . ALA A 1 73 ? 12.337 -0.803 -8.368 1.00 62.91 73 ALA A CA 1
ATOM 561 C C . ALA A 1 73 ? 13.362 -1.812 -8.900 1.00 62.91 73 ALA A C 1
ATOM 563 O O . ALA A 1 73 ? 13.087 -2.548 -9.847 1.00 62.91 73 ALA A O 1
ATOM 564 N N . GLY A 1 74 ? 14.553 -1.862 -8.293 1.00 64.44 74 GLY A N 1
ATOM 565 C CA . GLY A 1 74 ? 15.587 -2.841 -8.654 1.00 64.44 74 GLY A CA 1
ATOM 566 C C . GLY A 1 74 ? 16.029 -2.768 -10.122 1.00 64.44 74 GLY A C 1
ATOM 567 O O . GLY A 1 74 ? 16.344 -3.797 -10.713 1.00 64.44 74 GLY A O 1
ATOM 568 N N . GLY A 1 75 ? 15.994 -1.572 -10.723 1.00 69.12 75 GLY A N 1
ATOM 569 C CA . GLY A 1 75 ? 16.307 -1.355 -12.141 1.00 69.12 75 GLY A CA 1
ATOM 570 C C . GLY A 1 75 ? 15.142 -1.611 -13.105 1.00 69.12 75 GLY A C 1
ATOM 571 O O . GLY A 1 75 ? 15.300 -1.406 -14.306 1.00 69.12 75 GLY A O 1
ATOM 572 N N . ILE A 1 76 ? 13.968 -2.016 -12.608 1.00 72.56 76 ILE A N 1
ATOM 573 C CA . ILE A 1 76 ? 12.760 -2.189 -13.420 1.00 72.56 76 ILE A CA 1
ATOM 574 C C . ILE A 1 76 ? 12.037 -0.839 -13.523 1.00 72.56 76 ILE A C 1
ATOM 576 O O . ILE A 1 76 ? 11.634 -0.292 -12.496 1.00 72.56 76 ILE A O 1
ATOM 580 N N . PRO A 1 77 ? 11.840 -0.285 -14.732 1.00 80.12 77 PRO A N 1
ATOM 581 C CA . PRO A 1 77 ? 11.128 0.977 -14.896 1.00 80.12 77 PRO A CA 1
ATOM 582 C C . PRO A 1 77 ? 9.670 0.891 -14.425 1.00 80.12 77 PRO A C 1
ATOM 584 O O . PRO A 1 77 ? 8.989 -0.102 -14.679 1.00 80.12 77 PRO A O 1
ATOM 587 N N . THR A 1 78 ? 9.144 1.971 -13.844 1.00 79.25 78 THR A N 1
ATOM 588 C CA . THR A 1 78 ? 7.769 2.036 -13.310 1.00 79.25 78 THR A CA 1
ATOM 589 C C . THR A 1 78 ? 6.684 1.779 -14.367 1.00 79.25 78 THR A C 1
ATOM 591 O O . THR A 1 78 ? 5.613 1.272 -14.046 1.00 79.25 78 THR A O 1
ATOM 594 N N . TRP A 1 79 ? 6.942 2.094 -15.643 1.00 79.44 79 TRP A N 1
ATOM 595 C CA . TRP A 1 79 ? 6.019 1.775 -16.745 1.00 79.44 79 TRP A CA 1
ATOM 596 C C . TRP A 1 79 ? 5.939 0.269 -17.029 1.00 79.44 79 TRP A C 1
ATOM 598 O O . TRP A 1 79 ? 4.932 -0.215 -17.548 1.00 79.44 79 TRP A O 1
ATOM 608 N N . LEU A 1 80 ? 7.002 -0.469 -16.697 1.00 82.44 80 LEU A N 1
ATOM 609 C CA . LEU A 1 80 ? 7.115 -1.901 -16.929 1.00 82.44 80 LEU A CA 1
ATOM 610 C C . LEU A 1 80 ? 6.540 -2.700 -15.751 1.00 82.44 80 LEU A C 1
ATOM 612 O O . LEU A 1 80 ? 5.828 -3.687 -15.962 1.00 82.44 80 LEU A O 1
ATOM 616 N N . LEU A 1 81 ? 6.825 -2.252 -14.526 1.00 77.31 81 LEU A N 1
ATOM 617 C CA . LEU A 1 81 ? 6.259 -2.796 -13.299 1.00 77.31 81 LEU A CA 1
ATOM 618 C C . LEU A 1 81 ? 6.169 -1.706 -12.229 1.00 77.31 81 LEU A C 1
ATOM 620 O O . LEU A 1 81 ? 7.181 -1.140 -11.820 1.00 77.31 81 LEU A O 1
ATOM 624 N N . ARG A 1 82 ? 4.959 -1.458 -11.736 1.00 83.88 82 ARG A N 1
ATOM 625 C CA . ARG A 1 82 ? 4.703 -0.607 -10.568 1.00 83.88 82 ARG A CA 1
ATOM 626 C C . ARG A 1 82 ? 3.964 -1.424 -9.524 1.00 83.88 82 ARG A C 1
ATOM 628 O O . ARG A 1 82 ? 3.014 -2.113 -9.880 1.00 83.88 82 ARG A O 1
ATOM 635 N N . ALA A 1 83 ? 4.364 -1.327 -8.263 1.00 84.31 83 ALA A N 1
ATOM 636 C CA . ALA A 1 83 ? 3.641 -1.934 -7.155 1.00 84.31 83 ALA A CA 1
ATOM 637 C C . ALA A 1 83 ? 3.012 -0.848 -6.278 1.00 84.31 83 ALA A C 1
ATOM 639 O O . ALA A 1 83 ? 3.570 0.240 -6.113 1.00 84.31 83 ALA A O 1
ATOM 640 N N . GLU A 1 84 ? 1.844 -1.150 -5.733 1.00 87.56 84 GLU A N 1
ATOM 641 C CA . GLU A 1 84 ? 1.190 -0.357 -4.705 1.00 87.56 84 GLU A CA 1
ATOM 642 C C . GLU A 1 84 ? 0.713 -1.281 -3.592 1.00 87.56 84 GLU A C 1
ATOM 644 O O . GLU A 1 84 ? -0.137 -2.142 -3.810 1.00 87.56 84 GLU A O 1
ATOM 649 N N . ARG A 1 85 ? 1.279 -1.122 -2.400 1.00 89.12 85 ARG A N 1
ATOM 650 C CA . ARG A 1 85 ? 0.880 -1.872 -1.215 1.00 89.12 85 ARG A CA 1
ATOM 651 C C . ARG A 1 85 ? -0.197 -1.099 -0.488 1.00 89.12 85 ARG A C 1
ATOM 653 O O . ARG A 1 85 ? 0.048 0.039 -0.121 1.00 89.12 85 ARG A O 1
ATOM 660 N N . THR A 1 86 ? -1.345 -1.709 -0.247 1.00 91.06 86 THR A N 1
ATOM 661 C CA . THR A 1 86 ? -2.401 -1.129 0.585 1.00 91.06 86 THR A CA 1
ATOM 662 C C . THR A 1 86 ? -2.500 -1.904 1.888 1.00 91.06 86 THR A C 1
ATOM 664 O O . THR A 1 86 ? -2.467 -3.134 1.891 1.00 91.06 86 THR A O 1
ATOM 667 N N . GLN A 1 87 ? -2.593 -1.172 2.989 1.00 92.25 87 GLN A N 1
ATOM 668 C CA . GLN A 1 87 ? -2.787 -1.675 4.338 1.00 92.25 87 GLN A CA 1
ATOM 669 C C . GLN A 1 87 ? -4.040 -1.023 4.917 1.00 92.25 87 GLN A C 1
ATOM 671 O O . GLN A 1 87 ? -4.160 0.203 4.927 1.00 92.25 87 GLN A O 1
ATOM 676 N N . GLU A 1 88 ? -4.959 -1.841 5.405 1.00 92.56 88 GLU A N 1
ATOM 677 C CA . GLU A 1 88 ? -6.116 -1.405 6.173 1.00 92.56 88 GLU A CA 1
ATOM 678 C C . GLU A 1 88 ? -5.982 -1.872 7.621 1.00 92.56 88 GLU A C 1
ATOM 680 O O . GLU A 1 88 ? -5.579 -3.005 7.893 1.00 92.56 88 GLU A O 1
ATOM 685 N N . PHE A 1 89 ? -6.340 -0.981 8.537 1.00 92.00 89 PHE A N 1
ATOM 686 C CA . PHE A 1 89 ? -6.426 -1.221 9.971 1.00 92.00 89 PHE A CA 1
ATOM 687 C C . PHE A 1 89 ? -7.884 -1.015 10.364 1.00 92.00 89 PHE A C 1
ATOM 689 O O . PHE A 1 89 ? -8.323 0.127 10.504 1.00 92.00 89 PHE A O 1
ATOM 696 N N . LEU A 1 90 ? -8.644 -2.102 10.455 1.00 92.06 90 LEU A N 1
ATOM 697 C CA . LEU A 1 90 ? -10.087 -2.080 10.676 1.00 92.06 90 LEU A CA 1
ATOM 698 C C . LEU A 1 90 ? -10.402 -2.332 12.146 1.00 92.06 90 LEU A C 1
ATOM 700 O O . LEU A 1 90 ? -9.851 -3.236 12.761 1.00 92.06 90 LEU A O 1
ATOM 704 N N . GLU A 1 91 ? -11.304 -1.544 12.709 1.00 92.38 91 GLU A N 1
ATOM 705 C CA . GLU A 1 91 ? -11.859 -1.759 14.038 1.00 92.38 91 GLU A CA 1
ATOM 706 C C . GLU A 1 91 ? -12.879 -2.902 13.982 1.00 92.38 91 GLU A C 1
ATOM 708 O O . GLU A 1 91 ? -13.902 -2.802 13.300 1.00 92.38 91 GLU A O 1
ATOM 713 N N . VAL A 1 92 ? -12.625 -3.974 14.729 1.00 90.75 92 VAL A N 1
ATOM 714 C CA . VAL A 1 92 ? -13.532 -5.118 14.867 1.00 90.75 92 VAL A CA 1
ATOM 715 C C . VAL A 1 92 ? -13.928 -5.317 16.326 1.00 90.75 92 VAL A C 1
ATOM 717 O O . VAL A 1 92 ? -13.200 -4.951 17.249 1.00 90.75 92 VAL A O 1
ATOM 720 N N . GLN A 1 93 ? -15.124 -5.860 16.547 1.00 87.31 93 GLN A N 1
ATOM 721 C CA . GLN A 1 93 ? -15.595 -6.188 17.892 1.00 87.31 93 GLN A CA 1
ATOM 722 C C . GLN A 1 93 ? -14.977 -7.518 18.321 1.00 87.31 93 GLN A C 1
ATOM 724 O O . GLN A 1 93 ? -15.337 -8.569 17.793 1.00 87.31 93 GLN A O 1
ATOM 729 N N . GLY A 1 94 ? -14.043 -7.449 19.262 1.00 81.50 94 GLY A N 1
ATOM 730 C CA . GLY A 1 94 ? -13.433 -8.603 19.904 1.00 81.50 94 GLY A CA 1
ATOM 731 C C . GLY A 1 94 ? -14.299 -9.181 21.022 1.00 81.50 94 GLY A C 1
ATOM 732 O O . GLY A 1 94 ? -15.343 -8.636 21.408 1.00 81.50 94 GLY A O 1
ATOM 733 N N . GLU A 1 95 ? -13.847 -10.296 21.589 1.00 78.94 95 GLU A N 1
ATOM 734 C CA . GLU A 1 95 ? -14.537 -10.922 22.715 1.00 78.94 95 GLU A CA 1
ATOM 735 C C . GLU A 1 95 ? -14.558 -10.002 23.949 1.00 78.94 95 GLU A C 1
ATOM 737 O O . GLU A 1 95 ? -13.589 -9.319 24.293 1.00 78.94 95 GLU A O 1
ATOM 742 N N . GLY A 1 96 ? -15.700 -9.977 24.642 1.00 79.88 96 GLY A N 1
ATOM 743 C CA . GLY A 1 96 ? -15.868 -9.184 25.863 1.00 79.88 96 GLY A CA 1
ATOM 744 C C . GLY A 1 96 ? -16.016 -7.674 25.639 1.00 79.88 96 GLY A C 1
ATOM 745 O O . GLY A 1 96 ? -15.769 -6.907 26.568 1.00 79.88 96 GLY A O 1
ATOM 746 N N . GLY A 1 97 ? -16.413 -7.235 24.438 1.00 80.19 97 GLY A N 1
ATOM 747 C CA . GLY A 1 97 ? -16.678 -5.820 24.139 1.00 80.19 97 GLY A CA 1
ATOM 748 C C . GLY A 1 97 ? -15.418 -4.970 23.962 1.00 80.19 97 GLY A C 1
ATOM 749 O O . GLY A 1 97 ? -15.477 -3.745 24.067 1.00 80.19 97 GLY A O 1
ATOM 750 N N . ARG A 1 98 ? -14.267 -5.609 23.725 1.00 85.81 98 ARG A N 1
ATOM 751 C CA . ARG A 1 98 ? -13.025 -4.922 23.361 1.00 85.81 98 ARG A CA 1
ATOM 752 C C . ARG A 1 98 ? -13.041 -4.593 21.872 1.00 85.81 98 ARG A C 1
ATOM 754 O O . ARG A 1 98 ? -13.503 -5.391 21.068 1.00 85.81 98 ARG A O 1
ATOM 761 N N . VAL A 1 99 ? -12.508 -3.430 21.510 1.00 85.00 99 VAL A N 1
ATOM 762 C CA . VAL A 1 99 ? -12.226 -3.110 20.107 1.00 85.00 99 VAL A CA 1
ATOM 763 C C . VAL A 1 99 ? -10.862 -3.694 19.768 1.00 85.00 99 VAL A C 1
ATOM 765 O O . VAL A 1 99 ? -9.868 -3.376 20.421 1.00 85.00 99 VAL A O 1
ATOM 768 N N . GLU A 1 100 ? -10.830 -4.562 18.769 1.00 89.38 100 GLU A N 1
ATOM 769 C CA . GLU A 1 100 ? -9.619 -5.144 18.204 1.00 89.38 100 GLU A CA 1
ATOM 770 C C . GLU A 1 100 ? -9.334 -4.518 16.836 1.00 89.38 100 GLU A C 1
ATOM 772 O O . GLU A 1 100 ? -10.199 -3.882 16.231 1.00 89.38 100 GLU A O 1
ATOM 777 N N . THR A 1 101 ? -8.100 -4.665 16.352 1.00 89.56 101 THR A N 1
ATOM 778 C CA . THR A 1 101 ? -7.711 -4.197 15.019 1.00 89.56 101 THR A CA 1
ATOM 779 C C . THR A 1 101 ? -7.452 -5.384 14.108 1.00 89.56 101 THR A C 1
ATOM 781 O O . THR A 1 101 ? -6.480 -6.115 14.293 1.00 89.56 101 THR A O 1
ATOM 784 N N . GLU A 1 102 ? -8.294 -5.544 13.096 1.00 90.38 102 GLU A N 1
ATOM 785 C CA . GLU A 1 102 ? -8.036 -6.440 11.980 1.00 90.38 102 GLU A CA 1
ATOM 786 C C . GLU A 1 102 ? -7.102 -5.744 10.987 1.00 90.38 102 GLU A C 1
ATOM 788 O O . GLU A 1 102 ? -7.330 -4.607 10.569 1.00 90.38 102 GLU A O 1
ATOM 793 N N . TYR A 1 103 ? -6.022 -6.429 10.621 1.00 87.81 103 TYR A N 1
ATOM 794 C CA . TYR A 1 103 ? -5.037 -5.924 9.677 1.00 87.81 103 TYR A CA 1
ATOM 795 C C . TYR A 1 103 ? -5.166 -6.655 8.344 1.00 87.81 103 TYR A C 1
ATOM 797 O O . TYR A 1 103 ? -4.935 -7.862 8.258 1.00 87.81 103 TYR A O 1
ATOM 805 N N . VAL A 1 104 ? -5.485 -5.903 7.291 1.00 88.00 104 VAL A N 1
ATOM 806 C CA . VAL A 1 104 ? -5.592 -6.418 5.924 1.00 88.00 104 VAL A CA 1
ATOM 807 C C . VAL A 1 104 ? -4.505 -5.770 5.080 1.00 88.00 104 VAL A C 1
ATOM 809 O O . VAL A 1 104 ? -4.369 -4.551 5.052 1.00 88.00 104 VAL A O 1
ATOM 812 N N . CYS A 1 105 ? -3.715 -6.574 4.375 1.00 88.06 105 CYS A N 1
ATOM 813 C CA . CYS A 1 105 ? -2.643 -6.080 3.518 1.00 88.06 105 CYS A CA 1
ATOM 814 C C . CYS A 1 105 ? -2.683 -6.777 2.168 1.00 88.06 105 CYS A C 1
ATOM 816 O O . CYS A 1 105 ? -2.720 -8.006 2.096 1.00 88.06 105 CYS A O 1
ATOM 818 N N . TRP A 1 106 ? -2.634 -5.993 1.099 1.00 86.25 106 TRP A N 1
ATOM 819 C CA . TRP A 1 106 ? -2.488 -6.510 -0.253 1.00 86.25 106 TRP A CA 1
ATOM 820 C C . TRP A 1 106 ? -1.550 -5.639 -1.073 1.00 86.25 106 TRP A C 1
ATOM 822 O O . TRP A 1 106 ? -1.288 -4.477 -0.762 1.00 86.25 106 TRP A O 1
ATOM 832 N N . GLU A 1 107 ? -1.033 -6.217 -2.150 1.00 85.25 107 GLU A N 1
ATOM 833 C CA . GLU A 1 107 ? -0.147 -5.530 -3.075 1.00 85.25 107 GLU A CA 1
ATOM 834 C C . GLU A 1 107 ? -0.713 -5.627 -4.489 1.00 85.25 107 GLU A C 1
ATOM 836 O O . GLU A 1 107 ? -0.957 -6.714 -5.019 1.00 85.25 107 GLU A O 1
ATOM 841 N N . THR A 1 108 ? -0.949 -4.467 -5.090 1.00 85.31 108 THR A N 1
ATOM 842 C CA . THR A 1 108 ? -1.464 -4.324 -6.446 1.00 85.31 108 THR A CA 1
ATOM 843 C C . THR A 1 108 ? -0.302 -4.050 -7.387 1.00 85.31 108 THR A C 1
ATOM 845 O O . THR A 1 108 ? 0.415 -3.061 -7.242 1.00 85.31 108 THR A O 1
ATOM 848 N N . PHE A 1 109 ? -0.122 -4.913 -8.385 1.00 85.69 109 PHE A N 1
ATOM 849 C CA . PHE A 1 109 ? 0.904 -4.748 -9.412 1.00 85.69 109 PHE A CA 1
ATOM 850 C C . PHE A 1 109 ? 0.285 -4.223 -10.709 1.00 85.69 109 PHE A C 1
ATOM 852 O O . PHE A 1 109 ? -0.707 -4.758 -11.204 1.00 85.69 109 PHE A O 1
ATOM 859 N N . TYR A 1 110 ? 0.913 -3.209 -11.294 1.00 82.81 110 TYR A N 1
ATOM 860 C CA . TYR A 1 110 ? 0.528 -2.573 -12.548 1.00 82.81 110 TYR A CA 1
ATOM 861 C C . TYR A 1 110 ? 1.638 -2.721 -13.594 1.00 82.81 110 TYR A C 1
ATOM 863 O O . TYR A 1 110 ? 2.816 -2.857 -13.263 1.00 82.81 110 TYR A O 1
ATOM 871 N N . GLY A 1 111 ? 1.253 -2.638 -14.868 1.00 85.56 111 GLY A N 1
ATOM 872 C CA . GLY A 1 111 ? 2.167 -2.684 -16.009 1.00 85.56 111 GLY A CA 1
ATOM 873 C C . GLY A 1 111 ? 2.261 -4.063 -16.676 1.00 85.56 111 GLY A C 1
ATOM 874 O O . GLY A 1 111 ? 1.666 -5.037 -16.203 1.00 85.56 111 GLY A 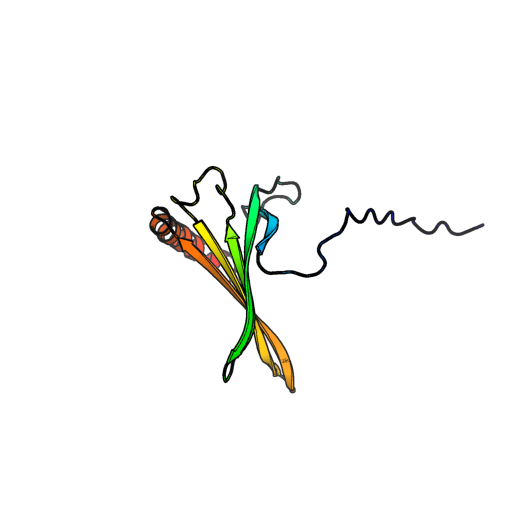O 1
ATOM 875 N N . PRO A 1 112 ? 2.990 -4.166 -17.800 1.00 84.50 112 PRO A N 1
ATOM 876 C CA . PRO A 1 112 ? 3.106 -5.403 -18.570 1.00 84.50 112 PRO A CA 1
ATOM 877 C C . PRO A 1 112 ? 3.599 -6.605 -17.752 1.00 84.50 112 PRO A C 1
ATOM 879 O O . PRO A 1 112 ? 3.090 -7.715 -17.929 1.00 84.50 112 PRO A O 1
ATOM 882 N N . LEU A 1 113 ? 4.535 -6.397 -16.816 1.00 81.38 113 LEU A N 1
ATOM 883 C CA . LEU A 1 113 ? 5.067 -7.479 -15.980 1.00 81.38 113 LEU A CA 1
ATOM 884 C C . LEU A 1 113 ? 4.133 -7.903 -14.839 1.00 81.38 113 LEU A C 1
ATOM 886 O O . LEU A 1 113 ? 4.360 -8.959 -14.251 1.00 81.38 113 LEU A O 1
ATOM 890 N N . ALA A 1 114 ? 3.051 -7.173 -14.550 1.00 79.88 114 ALA A N 1
ATOM 891 C CA . ALA A 1 114 ? 2.108 -7.557 -13.495 1.00 79.88 114 ALA A CA 1
ATOM 892 C C . ALA A 1 114 ? 1.495 -8.949 -13.735 1.00 79.88 114 ALA A C 1
ATOM 894 O O . ALA A 1 114 ? 1.292 -9.723 -12.798 1.00 79.88 114 ALA A O 1
ATOM 895 N N . ARG A 1 115 ? 1.267 -9.318 -15.005 1.00 74.25 115 ARG A N 1
ATOM 896 C CA . ARG A 1 115 ? 0.789 -10.662 -15.380 1.00 74.25 115 ARG A CA 1
ATOM 897 C C . ARG A 1 115 ? 1.801 -11.751 -15.024 1.00 74.25 115 ARG A C 1
ATOM 899 O O . ARG A 1 115 ? 1.406 -12.815 -14.559 1.00 74.25 115 ARG A O 1
ATOM 906 N N . VAL A 1 116 ? 3.091 -11.471 -15.207 1.00 77.06 116 VAL A N 1
ATOM 907 C CA . VAL A 1 116 ? 4.180 -12.395 -14.863 1.00 77.06 116 VAL A CA 1
ATOM 908 C C . VAL A 1 116 ? 4.288 -12.541 -13.347 1.00 77.06 116 VAL A C 1
ATOM 910 O O . VAL A 1 116 ? 4.379 -13.662 -12.853 1.00 77.06 116 VAL A O 1
ATOM 913 N N . VAL A 1 117 ? 4.189 -11.433 -12.602 1.00 71.31 117 VAL A N 1
ATOM 914 C CA . VAL A 1 117 ? 4.167 -11.447 -11.130 1.00 71.31 117 VAL A CA 1
ATOM 915 C C . VAL A 1 117 ? 3.007 -12.292 -10.613 1.00 71.31 117 VAL A C 1
ATOM 917 O O . VAL A 1 117 ? 3.225 -13.149 -9.765 1.00 71.31 117 VAL A O 1
ATOM 920 N N . ARG A 1 118 ? 1.799 -12.142 -11.171 1.00 69.56 118 ARG A N 1
ATOM 921 C CA . ARG A 1 118 ? 0.635 -12.956 -10.785 1.00 69.56 118 ARG A CA 1
ATOM 922 C C . ARG A 1 118 ? 0.901 -14.460 -10.919 1.00 69.56 118 ARG A C 1
ATOM 924 O O . ARG A 1 118 ? 0.549 -15.218 -10.021 1.00 69.56 118 ARG A O 1
ATOM 931 N N . VAL A 1 119 ? 1.532 -14.889 -12.013 1.00 70.25 119 VAL A N 1
ATOM 932 C CA . VAL A 1 119 ? 1.862 -16.305 -12.254 1.00 70.25 119 VAL A CA 1
ATOM 933 C C . VAL A 1 119 ? 2.972 -16.786 -11.312 1.00 70.25 119 VAL A C 1
ATOM 935 O O . VAL A 1 119 ? 2.840 -17.833 -10.682 1.00 70.25 119 VAL A O 1
ATOM 938 N N . ALA A 1 120 ? 4.049 -16.010 -11.169 1.00 70.88 120 ALA A N 1
ATOM 939 C CA . ALA A 1 120 ? 5.207 -16.380 -10.357 1.00 70.88 120 ALA A CA 1
ATOM 940 C C . ALA A 1 120 ? 4.908 -16.382 -8.847 1.00 70.88 120 ALA A C 1
ATOM 942 O O . ALA A 1 120 ? 5.328 -17.292 -8.132 1.00 70.88 120 ALA A O 1
ATOM 943 N N . VAL A 1 121 ? 4.171 -15.379 -8.359 1.00 63.62 121 VAL A N 1
ATOM 944 C CA . VAL A 1 121 ? 3.733 -15.287 -6.959 1.00 63.62 121 VAL A CA 1
ATOM 945 C C . VAL A 1 121 ? 2.651 -16.321 -6.679 1.00 63.62 121 VAL A C 1
ATOM 947 O O . VAL A 1 121 ? 2.736 -16.973 -5.650 1.00 63.62 121 VAL A O 1
ATOM 950 N N . GLY A 1 122 ? 1.714 -16.574 -7.601 1.00 56.06 122 GLY A N 1
ATOM 951 C CA . GLY A 1 122 ? 0.755 -17.675 -7.460 1.00 56.06 122 GLY A CA 1
ATOM 952 C C . GLY A 1 122 ? 1.444 -19.026 -7.227 1.00 56.06 122 GLY A C 1
ATOM 953 O O . GLY A 1 122 ? 1.069 -19.758 -6.315 1.00 56.06 122 GLY A O 1
ATOM 954 N N . GLY A 1 123 ? 2.523 -19.311 -7.967 1.00 52.75 123 GLY A N 1
ATOM 955 C CA . GLY A 1 123 ? 3.341 -20.512 -7.754 1.00 52.75 123 GLY A CA 1
ATOM 956 C C . GLY A 1 123 ? 4.093 -20.531 -6.414 1.00 52.75 123 GLY A C 1
ATOM 957 O O . GLY A 1 123 ? 4.182 -21.575 -5.771 1.00 52.75 123 GLY A O 1
ATOM 958 N N . LYS A 1 124 ? 4.603 -19.381 -5.953 1.00 51.69 124 LYS A N 1
ATOM 959 C CA . LYS A 1 124 ? 5.323 -19.266 -4.669 1.00 51.69 124 LYS A CA 1
ATOM 960 C C . LYS A 1 124 ? 4.407 -19.235 -3.445 1.00 51.69 124 LYS A C 1
ATOM 962 O O . LYS A 1 124 ? 4.815 -19.721 -2.402 1.00 51.69 124 LYS A O 1
ATOM 967 N N . VAL A 1 125 ? 3.190 -18.707 -3.554 1.00 49.00 125 VAL A N 1
ATOM 968 C CA . VAL A 1 125 ? 2.193 -18.670 -2.471 1.00 49.00 125 VAL A CA 1
ATOM 969 C C . VAL A 1 125 ? 1.703 -20.082 -2.157 1.00 49.00 125 VAL A C 1
ATOM 971 O O . VAL A 1 125 ? 1.640 -20.443 -0.987 1.00 49.00 125 VAL A O 1
ATOM 974 N N . VAL A 1 126 ? 1.485 -20.926 -3.172 1.00 44.41 126 VAL A N 1
ATOM 975 C CA . VAL A 1 126 ? 1.183 -22.356 -2.967 1.00 44.41 126 VAL A CA 1
ATOM 976 C C . VAL A 1 126 ? 2.365 -23.096 -2.322 1.00 44.41 126 VAL A C 1
ATOM 978 O O . VAL A 1 126 ? 2.160 -23.924 -1.439 1.00 44.41 126 VAL A O 1
ATOM 981 N N . GLY A 1 127 ? 3.607 -22.770 -2.701 1.00 38.25 127 GLY A N 1
ATOM 982 C CA . GLY A 1 127 ? 4.806 -23.379 -2.108 1.00 38.25 127 GLY A CA 1
ATOM 983 C C . GLY A 1 127 ? 5.154 -22.883 -0.695 1.00 38.25 127 GLY A C 1
ATOM 984 O O . GLY A 1 127 ? 5.635 -23.661 0.122 1.00 38.25 127 GLY A O 1
ATOM 985 N N . GLY A 1 128 ? 4.905 -21.606 -0.393 1.00 37.59 128 GLY A N 1
ATOM 986 C CA . GLY A 1 128 ? 5.262 -20.951 0.871 1.00 37.59 128 GLY A CA 1
ATOM 987 C C . GLY A 1 128 ? 4.206 -21.091 1.970 1.00 37.59 128 GLY A C 1
ATOM 988 O O . GLY A 1 128 ? 4.561 -21.362 3.115 1.00 37.59 128 GLY A O 1
ATOM 989 N N . LEU A 1 129 ? 2.909 -21.006 1.641 1.00 33.81 129 LEU A N 1
ATOM 990 C CA . LEU A 1 129 ? 1.831 -21.306 2.601 1.00 33.81 129 LEU A CA 1
ATOM 991 C C . LEU A 1 129 ? 1.799 -22.792 2.991 1.00 33.81 129 LEU A C 1
ATOM 993 O O . LEU A 1 129 ? 1.331 -23.123 4.076 1.00 33.81 129 LEU A O 1
ATOM 997 N N . GLY A 1 130 ? 2.348 -23.683 2.156 1.00 30.56 130 GLY A N 1
ATOM 998 C CA . GLY A 1 130 ? 2.546 -25.095 2.499 1.00 30.56 130 GLY A CA 1
ATOM 999 C C . GLY A 1 130 ? 3.641 -25.351 3.547 1.00 30.56 130 GLY A C 1
ATOM 1000 O O . GLY A 1 130 ? 3.667 -26.431 4.135 1.00 30.56 130 GLY A O 1
ATOM 1001 N N . LEU A 1 131 ? 4.524 -24.377 3.801 1.00 32.56 131 LEU A N 1
ATOM 1002 C CA . LEU A 1 131 ? 5.624 -24.470 4.774 1.00 32.56 131 LEU A CA 1
ATOM 1003 C C . LEU A 1 131 ? 5.363 -23.680 6.069 1.00 32.56 131 LEU A C 1
ATOM 1005 O O . LEU A 1 131 ? 6.018 -23.948 7.071 1.00 32.56 131 LEU A O 1
ATOM 1009 N N . GLY A 1 132 ? 4.415 -22.736 6.065 1.00 32.19 132 GLY A N 1
ATOM 1010 C CA . GLY A 1 132 ? 4.089 -21.886 7.220 1.00 32.19 132 GLY A CA 1
ATOM 1011 C C . GLY A 1 132 ? 2.894 -22.340 8.066 1.00 32.19 132 GLY A C 1
ATOM 1012 O O . GLY A 1 132 ? 2.671 -21.770 9.127 1.00 32.19 132 GLY A O 1
ATOM 1013 N N . TRP A 1 133 ? 2.133 -23.352 7.630 1.00 30.62 133 TRP A N 1
ATOM 1014 C CA . TRP A 1 133 ? 0.974 -23.873 8.367 1.00 30.62 133 TRP A CA 1
ATOM 1015 C C . TRP A 1 133 ? 1.10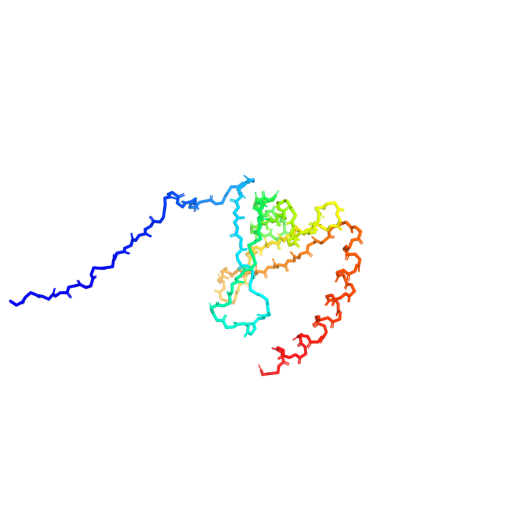1 -25.386 8.601 1.00 30.62 133 TRP A C 1
ATOM 1017 O O . TRP A 1 133 ? 0.439 -26.220 7.986 1.00 30.62 133 TRP A O 1
ATOM 1027 N N . ARG A 1 134 ? 2.017 -25.746 9.500 1.00 28.80 134 ARG A N 1
ATOM 1028 C CA . ARG A 1 134 ? 2.009 -27.014 10.238 1.00 28.80 134 ARG A CA 1
ATOM 1029 C C . ARG A 1 134 ? 2.386 -26.696 11.682 1.00 28.80 134 ARG A C 1
ATOM 1031 O O . ARG A 1 134 ? 3.559 -26.454 11.952 1.00 28.80 134 ARG A O 1
ATOM 1038 N N . GLY A 1 135 ? 1.393 -26.704 12.568 1.00 32.62 135 GLY A N 1
ATOM 1039 C CA . GLY A 1 135 ? 1.542 -26.462 14.004 1.00 32.62 135 GLY A CA 1
ATOM 1040 C C . GLY A 1 135 ? 0.392 -25.639 14.536 1.00 32.62 135 GLY A C 1
ATOM 1041 O O . GLY A 1 135 ? 0.553 -24.404 14.548 1.00 32.62 135 GLY A O 1
#

Radius of gyration: 19.93 Å; chains: 1; bounding box: 52×42×64 Å

Organism: NCBI:txid314040

pLDDT: mean 70.7, std 19.72, range [28.75, 93.19]

Secondary structure (DSSP, 8-state):
-----------PPTT---S--TT-EEEEEE--STT--TTS-PEEEEEEEEEEEEEEETTEEEEEEEEEE-S-BTTB-TTT-EEEEEEEEEEEE-GGG-EEEEEEEEEEEESTTHHHHHHHHHHHHHHHHHHH---